Protein AF-A0A7X2MHY2-F1 (afdb_monomer)

Nearest PDB structures (foldseek):
  4k7c-assembly1_A  TM=9.678E-01  e=4.311E-07  Lacticaseibacillus rhamnosus HN001

pLDDT: mean 92.75, std 4.53, range [76.0, 98.12]

Foldseek 3Di:
DVQCVVPNDDVSPDDVVVVVVVPPDDPDDQLLADQDDPPPDPQVVLSVVFSVVVSVVCVPVVDDSPDGDDSVVVVVVVVVVVVVVVVVVCVVCVPPD

Secondary structure (DSSP, 8-state):
-HHHHHH-HHHHS--HHHHHTT----SS-----SPP---SSS-HHHHHHHHHHHHHHHHHH---TT----HHHHHHHHHHH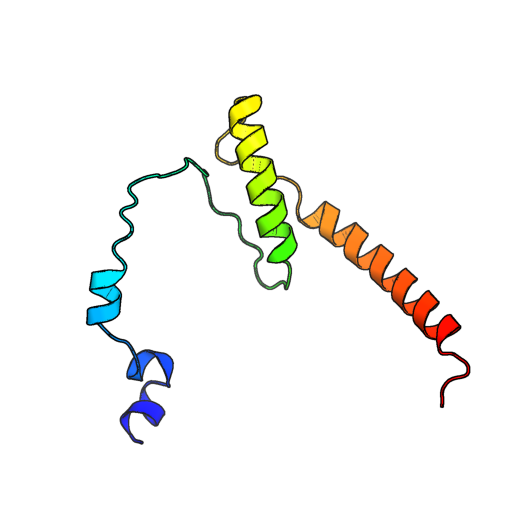HHHHHHHHHHHTTT--

Organism: NCBI:txid1624

Structure (mmCIF, N/CA/C/O backbone):
data_AF-A0A7X2MHY2-F1
#
_entry.id   AF-A0A7X2MHY2-F1
#
loop_
_atom_site.group_PDB
_atom_site.id
_atom_site.type_symbol
_atom_site.label_atom_id
_atom_site.label_alt_id
_atom_site.label_comp_id
_atom_site.label_asym_id
_atom_site.label_entity_id
_atom_site.label_seq_id
_atom_site.pdbx_PDB_ins_code
_atom_site.Cartn_x
_atom_site.Cartn_y
_atom_site.Cartn_z
_atom_site.occupancy
_atom_site.B_iso_or_equiv
_atom_site.auth_seq_id
_atom_site.auth_comp_id
_atom_site.auth_asym_id
_atom_site.auth_atom_id
_atom_site.pdbx_PDB_model_num
ATOM 1 N N . GLU A 1 1 ? 21.132 -28.729 5.698 1.00 82.06 1 GLU A N 1
ATOM 2 C CA . GLU A 1 1 ? 21.493 -28.074 6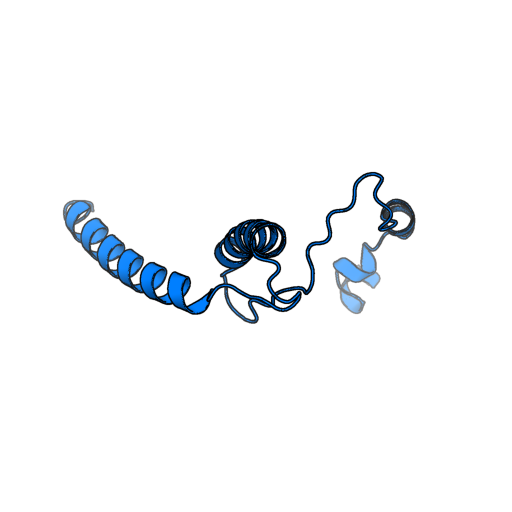.975 1.00 82.06 1 GLU A CA 1
ATOM 3 C C . GLU A 1 1 ? 22.546 -26.978 6.795 1.00 82.06 1 GLU A C 1
ATOM 5 O O . GLU A 1 1 ? 22.167 -25.818 6.778 1.00 82.06 1 GLU A O 1
ATOM 10 N N . ARG A 1 2 ? 23.825 -27.302 6.539 1.00 92.88 2 ARG A N 1
ATOM 11 C CA . ARG A 1 2 ? 24.919 -26.304 6.450 1.00 92.88 2 ARG A CA 1
ATOM 12 C C . ARG A 1 2 ? 24.674 -25.142 5.471 1.00 92.88 2 ARG A C 1
ATOM 14 O O . ARG A 1 2 ? 25.008 -24.008 5.796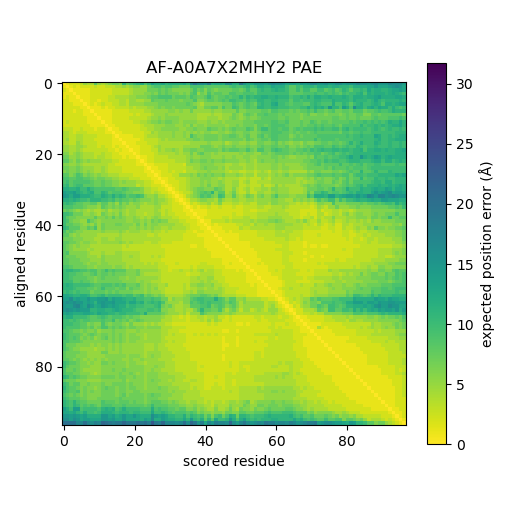 1.00 92.88 2 ARG A O 1
ATOM 21 N N . ALA A 1 3 ? 24.095 -25.414 4.299 1.00 92.69 3 ALA A N 1
ATOM 22 C CA . ALA A 1 3 ? 23.790 -24.384 3.300 1.00 92.69 3 ALA A CA 1
ATOM 23 C C . ALA A 1 3 ? 22.758 -23.360 3.813 1.00 92.69 3 ALA A C 1
ATOM 25 O O . ALA A 1 3 ? 23.018 -22.161 3.782 1.00 92.69 3 ALA A O 1
ATOM 26 N N . VAL A 1 4 ? 21.644 -23.838 4.380 1.00 95.44 4 VAL A N 1
ATOM 27 C CA . VAL A 1 4 ? 20.570 -22.986 4.918 1.00 95.44 4 VAL A CA 1
ATOM 28 C C . VAL A 1 4 ? 21.051 -22.189 6.132 1.00 95.44 4 VAL A C 1
ATOM 30 O O . VAL A 1 4 ? 20.774 -20.997 6.218 1.00 95.44 4 VAL A O 1
ATOM 33 N N . SER A 1 5 ? 21.821 -22.801 7.038 1.00 94.31 5 SER A N 1
ATOM 34 C CA . SER A 1 5 ? 22.316 -22.115 8.240 1.00 94.31 5 SER A CA 1
ATOM 35 C C . SER A 1 5 ? 23.308 -20.988 7.934 1.00 94.31 5 SER A C 1
ATOM 37 O O . SER A 1 5 ? 23.390 -20.032 8.697 1.00 94.31 5 SER A O 1
ATOM 39 N N . LYS A 1 6 ? 24.069 -21.088 6.835 1.00 95.94 6 LYS A N 1
ATOM 40 C CA . LYS A 1 6 ? 25.047 -20.065 6.433 1.00 95.94 6 LYS A CA 1
ATOM 41 C C . LYS A 1 6 ? 24.433 -18.967 5.561 1.00 95.94 6 LYS A C 1
ATOM 43 O O . LYS A 1 6 ? 24.801 -17.807 5.710 1.00 95.94 6 LYS A O 1
ATOM 48 N N . ASN A 1 7 ? 23.538 -19.339 4.645 1.00 95.56 7 ASN A N 1
ATOM 49 C CA . ASN A 1 7 ? 23.086 -18.460 3.563 1.00 95.56 7 ASN A CA 1
ATOM 50 C C . ASN A 1 7 ? 21.632 -17.980 3.732 1.00 95.56 7 ASN A C 1
ATOM 52 O O . ASN A 1 7 ? 21.191 -17.090 3.011 1.00 95.56 7 ASN A O 1
ATOM 56 N N . GLY A 1 8 ? 20.875 -18.560 4.668 1.00 96.06 8 GLY A N 1
ATOM 57 C CA . GLY A 1 8 ? 19.439 -18.328 4.809 1.00 96.06 8 GLY A CA 1
ATOM 58 C C . GLY A 1 8 ? 18.603 -19.121 3.800 1.00 96.06 8 GLY A C 1
ATOM 59 O O . GLY A 1 8 ? 19.122 -19.719 2.856 1.00 96.06 8 GLY A O 1
ATOM 60 N N . ILE A 1 9 ? 17.284 -19.147 4.014 1.00 95.50 9 ILE A N 1
ATOM 61 C CA . ILE A 1 9 ? 16.357 -19.953 3.204 1.00 95.50 9 ILE A CA 1
ATOM 62 C C . ILE A 1 9 ? 16.301 -19.429 1.765 1.00 95.50 9 ILE A C 1
ATOM 64 O O . ILE A 1 9 ? 16.602 -20.186 0.850 1.00 95.50 9 ILE A O 1
ATOM 68 N N . LEU A 1 10 ? 16.009 -18.136 1.575 1.00 95.44 10 LEU A N 1
ATOM 69 C CA . LEU A 1 10 ? 15.761 -17.547 0.250 1.00 95.44 10 LEU A CA 1
ATOM 70 C C . LEU A 1 10 ? 16.949 -17.691 -0.709 1.00 95.44 10 LEU A C 1
ATOM 72 O O . LEU A 1 10 ? 16.767 -18.106 -1.846 1.00 95.44 10 LEU A O 1
ATOM 76 N N . ALA A 1 11 ? 18.166 -17.395 -0.243 1.00 94.62 11 ALA A N 1
ATOM 77 C CA . ALA A 1 11 ? 19.362 -17.517 -1.077 1.00 94.62 11 ALA A CA 1
ATOM 78 C C . ALA A 1 11 ? 19.714 -18.981 -1.383 1.00 94.62 11 ALA A C 1
ATOM 80 O O . ALA A 1 11 ? 20.292 -19.271 -2.423 1.00 94.62 11 ALA A O 1
ATOM 81 N N . THR A 1 12 ? 19.368 -19.912 -0.486 1.00 95.62 12 THR A N 1
ATOM 82 C CA . THR A 1 12 ? 19.598 -21.346 -0.717 1.00 95.62 12 THR A CA 1
ATOM 83 C C . THR A 1 12 ? 18.559 -21.942 -1.668 1.00 95.62 12 THR A C 1
ATOM 85 O O . THR A 1 12 ? 18.862 -22.907 -2.360 1.00 95.62 12 THR A O 1
ATOM 88 N N . SER A 1 13 ? 17.343 -21.392 -1.698 1.00 95.12 13 SER A N 1
ATOM 89 C CA . SER A 1 13 ? 16.229 -21.874 -2.520 1.00 95.12 13 SER A CA 1
ATOM 90 C C . SER A 1 13 ? 16.055 -21.127 -3.845 1.00 95.12 13 SER A C 1
ATOM 92 O O . SER A 1 13 ? 15.021 -21.298 -4.484 1.00 95.12 13 SER A O 1
ATOM 94 N N . ALA A 1 14 ? 16.994 -20.260 -4.231 1.00 94.56 14 ALA A N 1
ATOM 95 C CA . ALA A 1 14 ? 16.926 -19.536 -5.497 1.00 94.56 14 ALA A CA 1
ATOM 96 C C . ALA A 1 14 ? 17.001 -20.507 -6.691 1.00 94.56 14 ALA A C 1
ATOM 98 O O . ALA A 1 14 ? 17.782 -21.461 -6.668 1.00 94.56 14 ALA A O 1
ATOM 99 N N . ASP A 1 15 ? 16.196 -20.255 -7.724 1.00 95.44 15 ASP A N 1
ATOM 100 C CA . ASP A 1 15 ? 16.095 -21.096 -8.918 1.00 95.44 15 ASP A CA 1
ATOM 101 C C . ASP A 1 15 ? 16.352 -20.276 -10.189 1.00 95.44 15 ASP A C 1
ATOM 103 O O . ASP A 1 15 ? 15.518 -19.478 -10.619 1.00 95.44 15 ASP A O 1
ATOM 107 N N . PHE A 1 16 ? 17.500 -20.526 -10.819 1.00 93.94 16 PHE A N 1
ATOM 108 C CA . PHE A 1 16 ? 17.910 -19.859 -12.054 1.00 93.94 16 PHE 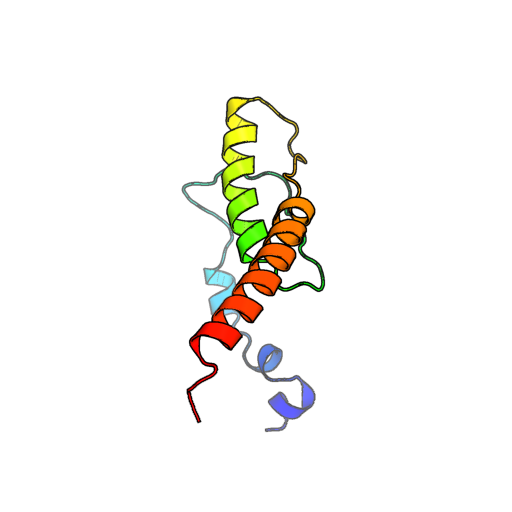A CA 1
ATOM 109 C C . PHE A 1 16 ? 17.005 -20.193 -13.247 1.00 93.94 16 PHE A C 1
ATOM 111 O O . PHE A 1 16 ? 16.890 -19.387 -14.167 1.00 93.94 16 PHE A O 1
ATOM 118 N N . HIS A 1 17 ? 16.330 -21.3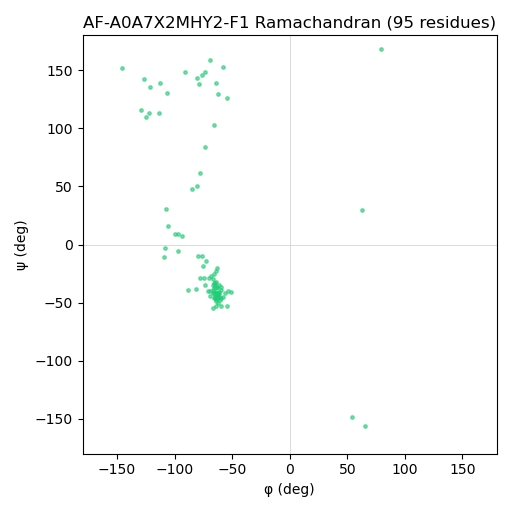49 -13.256 1.00 95.81 17 HIS A N 1
ATOM 119 C CA . HIS A 1 17 ? 15.356 -21.653 -14.306 1.00 95.81 17 HIS A CA 1
ATOM 120 C C . HIS A 1 17 ? 14.122 -20.759 -14.190 1.00 95.81 17 HIS A C 1
ATOM 122 O O . HIS A 1 17 ? 13.613 -20.278 -15.202 1.00 95.81 17 HIS A O 1
ATOM 128 N N . SER A 1 18 ? 13.661 -20.496 -12.963 1.00 93.88 18 SER A N 1
ATOM 129 C CA . SER A 1 18 ? 12.583 -19.538 -12.729 1.00 93.88 18 SER A CA 1
ATOM 130 C C . SER A 1 18 ? 12.981 -18.123 -13.145 1.00 93.88 18 SER A C 1
ATOM 132 O O . SER A 1 18 ? 12.127 -17.407 -13.652 1.00 93.88 18 SER A O 1
ATOM 134 N N . GLU A 1 19 ? 14.238 -17.715 -12.954 1.00 92.88 19 GLU A N 1
ATOM 135 C CA . GLU A 1 19 ? 14.708 -16.390 -13.385 1.00 92.88 19 GLU A CA 1
ATOM 136 C C . GLU A 1 19 ? 14.633 -16.226 -14.908 1.00 92.88 19 GLU A C 1
ATOM 138 O O . GLU A 1 19 ? 14.096 -15.228 -15.378 1.00 92.88 19 GLU A O 1
ATOM 143 N N . VAL A 1 20 ? 15.069 -17.232 -15.677 1.00 93.62 20 VAL A N 1
ATOM 144 C CA . VAL A 1 20 ? 14.964 -17.227 -17.152 1.00 93.62 20 VAL A CA 1
ATOM 145 C C . VAL A 1 20 ? 13.505 -17.161 -17.619 1.00 93.62 20 VAL A C 1
ATOM 147 O O . VAL A 1 20 ? 13.198 -16.515 -18.615 1.00 93.62 20 VAL A O 1
ATOM 150 N N . ASN A 1 21 ? 12.582 -17.796 -16.893 1.00 94.25 21 ASN A N 1
ATOM 151 C CA . ASN A 1 21 ? 11.154 -17.771 -17.228 1.00 94.25 21 ASN A CA 1
ATOM 152 C C . ASN A 1 21 ? 10.451 -16.445 -16.874 1.00 94.25 21 ASN A C 1
ATOM 154 O O . ASN A 1 21 ? 9.292 -16.266 -17.244 1.00 94.25 21 ASN A O 1
ATOM 158 N N . MET A 1 22 ? 11.112 -15.540 -16.145 1.00 94.62 22 MET A N 1
ATOM 159 C CA . MET A 1 22 ? 10.546 -14.279 -15.646 1.00 94.62 22 MET A CA 1
ATOM 160 C C . MET A 1 22 ? 11.092 -13.055 -16.399 1.00 94.62 22 MET A C 1
ATOM 162 O O . MET A 1 22 ? 11.181 -11.966 -15.827 1.00 94.62 22 MET A O 1
ATOM 166 N N . ASP A 1 23 ? 11.442 -13.220 -17.680 1.00 93.62 23 ASP A N 1
ATOM 167 C CA . ASP A 1 23 ? 11.826 -12.110 -18.556 1.00 93.62 23 ASP A CA 1
ATOM 168 C C . ASP A 1 23 ? 10.724 -11.027 -18.566 1.00 93.62 23 ASP A C 1
ATOM 170 O O . ASP A 1 23 ? 9.562 -11.332 -18.859 1.00 93.62 23 ASP A O 1
ATOM 174 N N . PRO A 1 24 ? 11.043 -9.749 -18.272 1.00 93.06 24 PRO A N 1
ATOM 175 C CA . PRO A 1 24 ? 10.056 -8.675 -18.149 1.00 93.06 24 PRO A CA 1
ATOM 176 C C . PRO A 1 24 ? 9.643 -8.119 -19.524 1.00 93.06 24 PRO A C 1
ATOM 178 O O . PRO A 1 24 ? 9.685 -6.913 -19.762 1.00 93.06 24 PRO A O 1
ATOM 181 N N . VAL A 1 25 ? 9.276 -9.008 -20.450 1.00 93.38 25 VAL A N 1
ATOM 182 C CA . VAL A 1 25 ? 8.808 -8.679 -21.800 1.00 93.38 25 VAL A CA 1
ATOM 183 C C . VAL A 1 25 ? 7.342 -9.077 -21.915 1.00 93.38 25 VAL A C 1
ATOM 185 O O . VAL A 1 25 ? 6.993 -10.256 -21.890 1.00 93.38 25 VAL A O 1
ATOM 188 N N . PHE A 1 26 ? 6.474 -8.079 -22.063 1.00 94.69 26 PHE A N 1
ATOM 189 C CA . PHE A 1 26 ? 5.026 -8.268 -22.088 1.00 94.69 26 PHE A CA 1
ATOM 190 C C . PHE A 1 26 ? 4.464 -7.956 -23.478 1.00 94.69 26 PHE A C 1
ATOM 192 O O . PHE A 1 26 ? 4.867 -6.991 -24.122 1.00 94.69 26 PHE A O 1
ATOM 199 N N . SER A 1 27 ? 3.508 -8.762 -23.954 1.00 96.00 27 SER A N 1
ATOM 200 C CA . SER A 1 27 ? 2.819 -8.516 -25.234 1.00 96.00 27 SER A CA 1
ATOM 201 C C . SER A 1 27 ? 1.923 -7.276 -25.199 1.00 96.00 27 SER A C 1
ATOM 203 O O . SER A 1 27 ? 1.671 -6.660 -26.233 1.00 96.00 27 SER A O 1
ATOM 205 N N . ILE A 1 28 ? 1.438 -6.921 -24.009 1.00 92.75 28 ILE A N 1
ATOM 206 C CA . ILE A 1 28 ? 0.662 -5.720 -23.727 1.00 92.75 28 ILE A CA 1
ATOM 207 C C . ILE A 1 28 ? 1.326 -5.047 -22.532 1.00 92.75 28 ILE A C 1
ATOM 209 O O . ILE A 1 28 ? 1.335 -5.611 -21.439 1.00 92.75 28 ILE A O 1
ATOM 213 N N . ASP A 1 29 ? 1.863 -3.851 -22.755 1.00 88.56 29 ASP A N 1
ATOM 214 C CA . ASP A 1 29 ? 2.531 -3.048 -21.733 1.00 88.56 29 ASP A CA 1
ATOM 215 C C . ASP A 1 29 ? 1.835 -1.686 -21.598 1.00 88.56 29 ASP A C 1
ATOM 217 O O . ASP A 1 29 ? 1.466 -1.053 -22.591 1.00 88.56 29 ASP A O 1
ATOM 221 N N . LEU A 1 30 ? 1.608 -1.259 -20.358 1.00 86.94 30 LEU A N 1
ATOM 222 C CA . LEU A 1 30 ? 0.914 -0.018 -20.025 1.00 86.94 30 LEU A CA 1
ATOM 223 C C . LEU A 1 30 ? 1.941 1.002 -19.521 1.00 86.94 30 LEU A C 1
ATOM 225 O O . LEU A 1 30 ? 2.684 0.714 -18.590 1.00 86.94 30 LEU A O 1
ATOM 229 N N . ASP A 1 31 ? 1.941 2.231 -20.055 1.00 85.00 31 ASP A N 1
ATOM 230 C CA . ASP A 1 31 ? 2.831 3.299 -19.561 1.00 85.00 31 ASP A CA 1
ATOM 231 C C . ASP A 1 31 ? 2.367 3.840 -18.194 1.00 85.00 31 ASP A C 1
ATOM 233 O O . ASP A 1 31 ? 1.697 4.876 -18.080 1.00 85.00 31 ASP A O 1
ATOM 237 N N . THR A 1 32 ? 2.764 3.140 -17.133 1.00 82.81 32 THR A N 1
ATOM 238 C CA . THR A 1 32 ? 2.404 3.453 -15.747 1.00 82.81 32 THR A CA 1
ATOM 239 C C . THR A 1 32 ? 3.239 4.577 -15.120 1.00 82.81 32 THR A C 1
ATOM 241 O O . THR A 1 32 ? 2.866 5.084 -14.065 1.00 82.81 32 THR A O 1
ATOM 244 N N . GLY A 1 33 ? 4.317 5.045 -15.755 1.00 81.88 33 GLY A N 1
ATOM 245 C CA . GLY A 1 33 ? 5.203 6.063 -15.167 1.00 81.88 33 GLY A CA 1
ATOM 246 C C . GLY A 1 33 ? 5.959 5.583 -13.918 1.00 81.88 33 GLY A C 1
ATOM 247 O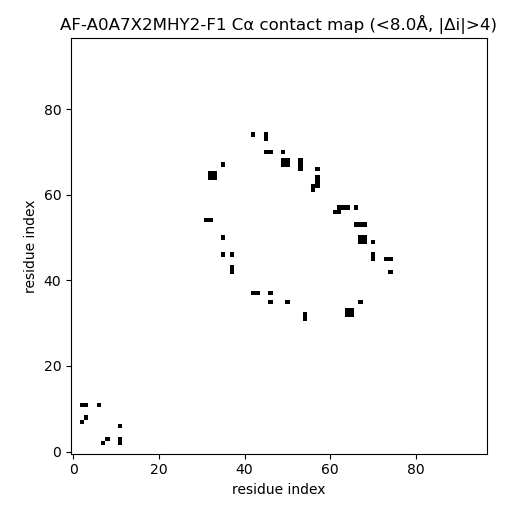 O . GLY A 1 33 ? 6.169 4.384 -13.732 1.00 81.88 33 GLY A O 1
ATOM 248 N N . ASP A 1 34 ? 6.376 6.527 -13.071 1.00 85.12 34 ASP A N 1
ATOM 249 C CA . ASP A 1 34 ? 7.315 6.269 -11.971 1.00 85.12 34 ASP A CA 1
ATOM 250 C C . ASP A 1 34 ? 6.689 5.500 -10.804 1.00 85.12 34 ASP A C 1
ATOM 252 O O . ASP A 1 34 ? 5.506 5.644 -10.490 1.00 85.12 34 ASP A O 1
ATOM 256 N N . VAL A 1 35 ? 7.487 4.685 -10.114 1.00 87.94 35 VAL A N 1
ATOM 257 C CA . VAL A 1 35 ? 7.025 3.864 -8.985 1.00 87.94 35 VAL A CA 1
ATOM 258 C C . VAL A 1 35 ? 6.893 4.673 -7.689 1.00 87.94 35 VAL A C 1
ATOM 260 O O . VAL A 1 35 ? 7.773 5.450 -7.331 1.00 87.94 35 VAL A O 1
ATOM 263 N N . ALA A 1 36 ? 5.818 4.424 -6.940 1.00 89.75 36 ALA A N 1
ATOM 264 C CA . ALA A 1 36 ? 5.586 5.023 -5.626 1.00 89.75 36 ALA A CA 1
ATOM 265 C C . ALA A 1 36 ? 6.155 4.139 -4.495 1.00 89.75 36 ALA A C 1
ATOM 267 O O . ALA A 1 36 ? 6.143 2.910 -4.593 1.00 89.75 36 ALA A O 1
ATOM 268 N N . ASN A 1 37 ? 6.617 4.737 -3.387 1.00 92.88 37 ASN A N 1
ATOM 269 C CA . ASN A 1 37 ? 7.247 4.005 -2.274 1.00 92.88 37 ASN A CA 1
ATOM 270 C C . ASN A 1 37 ? 6.524 4.217 -0.929 1.00 92.88 37 ASN A C 1
ATOM 272 O O . ASN A 1 37 ? 6.574 5.296 -0.335 1.00 92.88 37 ASN A O 1
ATOM 276 N N . GLN A 1 38 ? 5.916 3.152 -0.391 1.00 88.94 38 GLN A N 1
ATOM 277 C CA . GLN A 1 38 ? 5.208 3.192 0.897 1.00 88.94 38 GLN A CA 1
ATOM 278 C C . GLN A 1 38 ? 6.125 3.295 2.126 1.00 88.94 38 GLN A C 1
ATOM 280 O O . GLN A 1 38 ? 5.640 3.623 3.217 1.00 88.94 38 GLN A O 1
ATOM 285 N N . LYS A 1 39 ? 7.430 3.047 1.963 1.00 94.94 39 LYS A N 1
ATOM 286 C CA . LYS A 1 39 ? 8.447 2.992 3.023 1.00 94.94 39 LYS A CA 1
ATOM 287 C C . LYS A 1 39 ? 8.046 2.005 4.132 1.00 94.94 39 LYS A C 1
ATOM 289 O O . LYS A 1 39 ? 7.388 1.000 3.876 1.00 94.94 39 LYS A O 1
ATOM 294 N N . GLN A 1 40 ? 8.436 2.272 5.374 1.00 92.50 40 GLN A N 1
ATOM 295 C CA . GLN A 1 40 ? 8.144 1.428 6.536 1.00 92.50 40 GLN A CA 1
ATOM 296 C C . GLN A 1 40 ? 6.697 1.623 7.026 1.00 92.50 40 GLN A C 1
ATOM 298 O O . GLN A 1 40 ? 6.452 2.093 8.132 1.00 92.50 40 GLN A O 1
ATOM 303 N N . SER A 1 41 ? 5.715 1.311 6.177 1.00 94.00 41 SER A N 1
ATOM 304 C CA . SER A 1 41 ? 4.292 1.384 6.524 1.00 94.00 41 SER A CA 1
ATOM 305 C C . SER A 1 41 ? 3.479 0.285 5.839 1.00 94.00 41 SER A C 1
ATOM 307 O O . SER A 1 41 ? 3.820 -0.154 4.745 1.00 94.00 41 SER A O 1
ATOM 309 N N . GLY A 1 42 ? 2.374 -0.139 6.457 1.00 93.88 42 GLY A N 1
ATOM 310 C CA . GLY A 1 42 ? 1.454 -1.150 5.913 1.00 93.88 42 GLY A CA 1
ATOM 311 C C . GLY A 1 42 ? 0.396 -0.580 4.960 1.00 93.88 42 GLY A C 1
ATOM 312 O O . GLY A 1 42 ? -0.790 -0.841 5.143 1.00 93.88 42 GLY A O 1
ATOM 313 N N . ARG A 1 43 ? 0.793 0.261 3.993 1.00 95.06 43 ARG A N 1
ATOM 314 C CA . ARG A 1 43 ? -0.131 1.027 3.123 1.00 95.06 43 ARG A CA 1
ATOM 315 C C . ARG A 1 43 ? -0.243 0.499 1.687 1.00 95.06 43 ARG A C 1
ATOM 317 O O . ARG A 1 43 ? -0.762 1.209 0.832 1.00 95.06 43 ARG A O 1
ATOM 324 N N . CYS A 1 44 ? 0.200 -0.726 1.409 1.00 94.94 44 CYS A N 1
ATOM 325 C CA . CYS A 1 44 ? 0.214 -1.296 0.052 1.00 94.94 44 CYS A CA 1
ATOM 326 C C . CYS A 1 44 ? -1.133 -1.185 -0.677 1.00 94.94 44 CYS A C 1
ATOM 328 O O . CYS A 1 44 ? -1.167 -0.804 -1.841 1.00 94.94 44 CYS A O 1
ATOM 330 N N . TRP A 1 45 ? -2.245 -1.426 0.021 1.00 94.44 45 TRP A N 1
ATOM 331 C CA . TRP A 1 45 ? -3.596 -1.307 -0.533 1.00 94.44 45 TRP A CA 1
ATOM 332 C C . TRP A 1 45 ? -3.947 0.123 -0.974 1.00 94.44 45 TRP A C 1
ATOM 334 O O . TRP A 1 45 ? -4.562 0.310 -2.021 1.00 94.44 45 TRP A O 1
ATOM 344 N N . MET A 1 46 ? -3.502 1.139 -0.228 1.00 94.94 46 MET A N 1
ATOM 345 C CA . MET A 1 46 ? -3.682 2.545 -0.602 1.00 94.94 46 MET A CA 1
ATOM 346 C C . MET A 1 46 ? -2.828 2.904 -1.813 1.00 94.94 46 MET A C 1
ATOM 348 O O . MET A 1 46 ? -3.313 3.553 -2.731 1.00 94.94 46 MET A O 1
ATOM 352 N N . PHE A 1 47 ? -1.567 2.466 -1.831 1.00 95.06 47 PHE A N 1
ATOM 353 C CA . PHE A 1 47 ? -0.659 2.718 -2.950 1.00 95.06 47 PHE A CA 1
ATOM 354 C C . PHE A 1 47 ? -1.159 2.046 -4.231 1.00 95.06 47 PHE A C 1
ATOM 356 O O . PHE A 1 47 ? -1.192 2.692 -5.270 1.00 95.06 47 PHE A O 1
ATOM 363 N N . ALA A 1 48 ? -1.627 0.798 -4.161 1.00 93.75 48 ALA A N 1
ATOM 364 C CA . ALA A 1 48 ? -2.198 0.095 -5.307 1.00 93.75 48 ALA A CA 1
ATOM 365 C C . ALA A 1 48 ? -3.440 0.814 -5.864 1.00 93.75 48 ALA A C 1
ATOM 367 O O . ALA A 1 48 ? -3.506 1.067 -7.065 1.00 93.75 48 ALA A O 1
ATOM 368 N N . ALA A 1 49 ? -4.385 1.203 -4.999 1.00 94.19 49 ALA A N 1
ATOM 369 C CA . ALA A 1 49 ? -5.594 1.916 -5.417 1.00 94.19 49 ALA A CA 1
ATOM 370 C C . ALA A 1 49 ? -5.291 3.306 -6.002 1.00 94.19 49 ALA A C 1
ATOM 372 O O . ALA A 1 49 ? -5.870 3.709 -7.005 1.00 94.19 49 ALA A O 1
ATOM 373 N N . LEU A 1 50 ? -4.363 4.051 -5.400 1.00 93.88 50 LEU A N 1
ATOM 374 C CA . LEU A 1 50 ? -3.996 5.377 -5.894 1.00 93.88 50 LEU A CA 1
ATOM 375 C C . LEU A 1 50 ? -3.138 5.303 -7.164 1.00 93.88 50 LEU A C 1
ATOM 377 O O . LEU A 1 50 ? -3.237 6.190 -8.008 1.00 93.88 50 LEU A O 1
ATOM 381 N N . ASN A 1 51 ? -2.364 4.230 -7.350 1.00 92.88 51 ASN A N 1
ATOM 382 C CA . ASN A 1 51 ? -1.650 3.976 -8.597 1.00 92.88 51 ASN A CA 1
ATOM 383 C C . ASN A 1 51 ? -2.623 3.711 -9.751 1.00 92.88 51 ASN A C 1
ATOM 385 O O . ASN A 1 51 ? -2.487 4.333 -10.798 1.00 92.88 51 ASN A O 1
ATOM 389 N N . THR A 1 52 ? -3.652 2.878 -9.577 1.00 91.56 52 THR A N 1
ATOM 390 C CA . THR A 1 52 ? -4.629 2.659 -10.660 1.00 91.56 52 THR A CA 1
ATOM 391 C C . THR A 1 52 ? -5.350 3.953 -11.043 1.00 91.56 52 THR A C 1
ATOM 393 O O . THR A 1 52 ? -5.463 4.262 -12.229 1.00 91.56 52 THR A O 1
ATOM 396 N N . MET A 1 53 ? -5.752 4.762 -10.057 1.00 91.94 53 MET A N 1
ATOM 397 C CA . MET A 1 53 ? -6.386 6.062 -10.301 1.00 91.94 53 MET A CA 1
ATOM 398 C C . MET A 1 53 ? -5.446 7.057 -10.992 1.00 91.94 53 MET A C 1
ATOM 400 O O . MET A 1 53 ? -5.858 7.730 -11.936 1.00 91.94 53 MET A O 1
ATOM 404 N N . ARG A 1 54 ? -4.178 7.161 -10.567 1.00 91.12 54 ARG A N 1
ATOM 405 C CA . ARG A 1 54 ? -3.242 8.130 -11.164 1.00 91.12 54 ARG A CA 1
ATOM 406 C C . ARG A 1 54 ? -2.923 7.804 -12.625 1.00 91.12 54 ARG A C 1
ATOM 408 O O . ARG A 1 54 ? -2.730 8.734 -13.398 1.00 91.12 54 ARG A O 1
ATOM 415 N N . HIS A 1 55 ? -2.890 6.525 -13.017 1.00 89.19 55 HIS A N 1
ATOM 416 C CA . HIS A 1 55 ? -2.647 6.135 -14.411 1.00 89.19 55 HIS A CA 1
ATOM 417 C C . HIS A 1 55 ? -3.774 6.623 -15.335 1.00 89.19 55 HIS A C 1
ATOM 419 O O . HIS A 1 55 ? -3.494 7.172 -16.399 1.00 89.19 55 HIS A O 1
ATOM 425 N N . ASP A 1 56 ? -5.035 6.510 -14.901 1.00 88.94 56 ASP A N 1
ATOM 426 C CA . ASP A 1 56 ? -6.179 7.071 -15.633 1.00 88.94 56 ASP A CA 1
ATOM 427 C C . ASP A 1 56 ? -6.105 8.605 -15.705 1.00 88.94 56 ASP A C 1
ATOM 429 O O . ASP A 1 56 ? -6.229 9.194 -16.780 1.00 88.94 56 ASP A O 1
ATOM 433 N N . LEU A 1 57 ? -5.821 9.266 -14.576 1.00 89.81 57 LEU A N 1
ATOM 434 C CA . LEU A 1 57 ? -5.699 10.727 -14.517 1.00 89.81 57 LEU A CA 1
ATOM 435 C C . LEU A 1 57 ? -4.571 11.255 -15.414 1.00 89.81 57 LEU A C 1
ATOM 437 O O . LEU A 1 57 ? -4.764 12.251 -16.112 1.00 89.81 57 LEU A O 1
ATOM 441 N N . LYS A 1 58 ? -3.423 10.570 -15.442 1.00 88.44 58 LYS A N 1
ATOM 442 C CA . LYS A 1 58 ? -2.304 10.860 -16.348 1.00 88.44 58 LYS A CA 1
ATOM 443 C C . LYS A 1 58 ? -2.760 10.864 -17.800 1.00 88.44 58 LYS A C 1
ATOM 445 O O . LYS A 1 58 ? -2.559 11.858 -18.495 1.00 88.44 58 LYS A O 1
ATOM 450 N N . ASN A 1 59 ? -3.426 9.797 -18.230 1.00 86.12 59 ASN A N 1
ATOM 451 C CA . ASN A 1 59 ? -3.869 9.649 -19.614 1.00 86.12 59 ASN A CA 1
ATOM 452 C C . ASN A 1 59 ? -4.948 10.670 -19.999 1.00 86.12 59 ASN A C 1
ATOM 454 O O . ASN A 1 59 ? -4.969 11.146 -21.130 1.00 86.12 59 ASN A O 1
ATOM 458 N N . ARG A 1 60 ? -5.832 11.029 -19.063 1.00 89.94 60 ARG A N 1
ATOM 459 C CA . ARG A 1 60 ? -6.956 11.940 -19.322 1.00 89.94 60 ARG A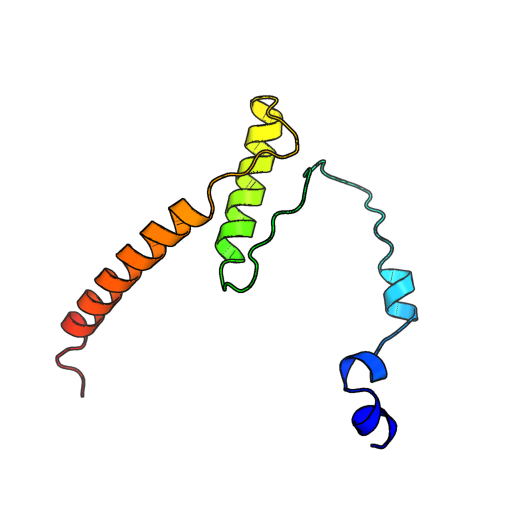 CA 1
ATOM 460 C C . ARG A 1 60 ? -6.582 13.416 -19.296 1.00 89.94 60 ARG A C 1
ATOM 462 O O . ARG A 1 60 ? -7.130 14.186 -20.078 1.00 89.94 60 ARG A O 1
ATOM 469 N N . PHE A 1 61 ? -5.703 13.817 -18.382 1.00 90.75 61 PHE A N 1
ATOM 470 C CA . PHE A 1 61 ? -5.383 15.227 -18.138 1.00 90.75 61 PHE A CA 1
ATOM 471 C C . PHE A 1 61 ? -3.992 15.633 -18.632 1.00 90.75 61 PHE A C 1
ATOM 473 O O . PHE A 1 61 ? -3.636 16.804 -18.525 1.00 90.75 61 PHE A O 1
ATOM 480 N N . GLY A 1 62 ? -3.201 14.695 -19.163 1.00 86.75 62 GLY A N 1
ATOM 481 C CA . GLY A 1 62 ? -1.846 14.974 -19.641 1.00 86.75 62 GLY A CA 1
ATOM 482 C C . GLY A 1 62 ? -0.907 15.452 -18.530 1.00 86.75 62 GLY A C 1
ATOM 483 O O . GLY A 1 62 ? -0.009 16.250 -18.793 1.00 86.75 62 GLY A O 1
ATOM 484 N N . VAL A 1 63 ? -1.135 15.018 -17.283 1.00 86.81 63 VAL A N 1
ATOM 485 C CA . VAL A 1 63 ? -0.278 15.394 -16.148 1.00 86.81 63 VAL A CA 1
ATOM 486 C C . VAL A 1 63 ? 1.105 14.746 -16.255 1.00 86.81 63 VAL A C 1
ATOM 488 O O . VAL A 1 63 ? 1.296 13.749 -16.956 1.00 86.81 63 VAL A O 1
ATOM 491 N N . ALA A 1 64 ? 2.081 15.335 -15.561 1.00 83.56 64 ALA A N 1
ATOM 492 C CA . ALA A 1 64 ? 3.463 14.870 -15.563 1.00 83.56 64 ALA A CA 1
ATOM 493 C C . ALA A 1 64 ? 3.589 13.404 -15.100 1.00 83.56 64 ALA A C 1
ATOM 495 O O . ALA A 1 64 ? 2.756 12.889 -14.349 1.00 83.56 64 ALA A O 1
ATOM 496 N N . LYS A 1 65 ? 4.634 12.713 -15.578 1.00 78.88 65 LYS A N 1
ATOM 497 C CA . LYS A 1 65 ? 4.844 11.273 -15.330 1.00 78.88 65 LYS A CA 1
ATOM 498 C C . LYS A 1 65 ? 5.082 10.927 -13.854 1.00 78.88 65 LYS A C 1
ATOM 500 O O . LYS A 1 65 ? 4.830 9.789 -13.469 1.00 78.88 65 LYS A O 1
ATOM 505 N N . ASP A 1 66 ? 5.525 11.899 -13.067 1.00 84.12 66 ASP A N 1
ATOM 506 C CA . ASP A 1 66 ? 5.823 11.827 -11.635 1.00 84.12 66 ASP A CA 1
ATOM 507 C C . ASP A 1 66 ? 4.632 12.242 -10.749 1.00 84.12 66 ASP A C 1
ATOM 509 O O . ASP A 1 66 ? 4.762 12.352 -9.531 1.00 84.12 66 ASP A O 1
ATOM 513 N N . PHE A 1 67 ? 3.453 12.472 -11.337 1.00 88.81 67 PHE A N 1
ATOM 514 C CA . PHE A 1 67 ? 2.262 12.828 -10.577 1.00 88.81 67 PHE A CA 1
ATOM 515 C C . PHE A 1 67 ? 1.852 11.714 -9.599 1.00 88.81 67 PHE A C 1
ATOM 517 O O . PHE A 1 67 ? 1.650 10.555 -9.976 1.00 88.81 67 PHE A O 1
ATOM 524 N N . GLU A 1 68 ? 1.631 12.095 -8.340 1.00 89.69 68 GLU A N 1
ATOM 525 C CA . GLU A 1 68 ? 1.104 11.216 -7.301 1.00 89.69 68 GLU A CA 1
ATOM 526 C C . GLU A 1 68 ? -0.121 11.819 -6.611 1.00 89.69 68 GLU A C 1
ATOM 528 O O . GLU A 1 68 ? -0.192 13.011 -6.306 1.00 89.69 68 GLU A O 1
ATOM 533 N N . LEU A 1 69 ? -1.081 10.950 -6.296 1.00 91.56 69 LEU A N 1
ATOM 534 C CA . LEU A 1 69 ? -2.153 11.267 -5.362 1.00 91.56 69 LEU A CA 1
ATOM 535 C C . LEU A 1 69 ? -1.642 11.106 -3.929 1.00 91.56 69 LEU A C 1
ATOM 537 O O . LEU A 1 69 ? -0.901 10.172 -3.625 1.00 91.56 69 LEU A O 1
ATOM 541 N N . SER A 1 70 ? -2.087 11.978 -3.025 1.00 94.25 70 SER A N 1
ATOM 542 C CA . SER A 1 70 ? -1.642 11.951 -1.631 1.00 94.25 70 SER A CA 1
ATOM 543 C C . SER A 1 70 ? -2.097 10.676 -0.907 1.00 94.25 70 SER A C 1
ATOM 545 O O . SER A 1 70 ? -3.237 10.563 -0.451 1.00 94.25 70 SER A O 1
ATOM 547 N N . GLN A 1 71 ? -1.175 9.728 -0.727 1.00 93.62 71 GLN A N 1
ATOM 548 C CA . GLN A 1 71 ? -1.415 8.512 0.056 1.00 93.62 71 GLN A CA 1
ATOM 549 C C . GLN A 1 71 ? -1.396 8.800 1.567 1.00 93.62 71 GLN A C 1
ATOM 551 O O . GLN A 1 71 ? -1.870 7.996 2.368 1.00 93.62 71 GLN A O 1
ATOM 556 N N . SER A 1 72 ? -0.821 9.932 1.995 1.00 93.62 72 SER A N 1
ATOM 557 C CA . SER A 1 72 ? -0.892 10.397 3.386 1.00 93.62 72 SER A CA 1
ATOM 558 C C . SER A 1 72 ? -2.275 10.945 3.738 1.00 93.62 72 SER A C 1
ATOM 560 O O . SER A 1 72 ? -2.734 10.717 4.854 1.00 93.62 72 SER A O 1
ATOM 562 N N . TYR A 1 73 ? -2.960 11.596 2.793 1.00 96.19 73 TYR A N 1
ATOM 563 C CA . TYR A 1 73 ? -4.319 12.095 2.991 1.00 96.19 73 TYR A CA 1
ATOM 564 C C . TYR A 1 73 ? -5.306 10.958 3.276 1.00 96.19 73 TYR A C 1
ATOM 566 O O . TYR A 1 73 ? -6.011 10.986 4.282 1.00 96.19 73 TYR A O 1
ATOM 574 N N . THR A 1 74 ? -5.311 9.909 2.448 1.00 95.38 74 THR A N 1
ATOM 575 C CA . THR A 1 74 ? -6.172 8.737 2.681 1.00 95.38 74 THR A CA 1
ATOM 576 C C . THR A 1 74 ? -5.790 7.999 3.962 1.00 95.38 74 THR A C 1
ATOM 578 O O . THR A 1 74 ? -6.665 7.534 4.688 1.00 95.38 74 THR A O 1
ATOM 581 N N . PHE A 1 75 ? -4.496 7.938 4.293 1.00 95.38 75 PHE A N 1
ATOM 582 C CA . PHE A 1 75 ? -4.021 7.309 5.525 1.00 95.38 75 PHE A CA 1
ATOM 583 C C . PHE A 1 75 ? -4.460 8.030 6.800 1.00 95.38 75 PHE A C 1
ATOM 585 O O . PHE A 1 75 ? -4.772 7.365 7.788 1.00 95.38 75 PHE A O 1
ATOM 592 N N . PHE A 1 76 ? -4.507 9.363 6.783 1.00 97.12 76 PHE A N 1
ATOM 593 C CA . PHE A 1 76 ? -5.005 10.148 7.908 1.00 97.12 76 PHE A CA 1
ATOM 594 C C . PHE A 1 76 ? -6.461 9.790 8.225 1.00 97.12 76 PHE A C 1
ATOM 596 O O . PHE A 1 76 ? -6.770 9.395 9.351 1.00 97.12 76 PHE A O 1
ATOM 603 N N . TRP A 1 77 ? -7.334 9.844 7.216 1.00 97.62 77 TRP A N 1
ATOM 604 C CA . TRP A 1 77 ? -8.754 9.539 7.391 1.00 97.62 77 TRP A CA 1
ATOM 605 C C . TRP A 1 77 ? -8.993 8.069 7.738 1.00 97.62 77 TRP A C 1
ATOM 607 O O . TRP A 1 77 ? -9.767 7.788 8.643 1.00 97.62 77 TRP A O 1
ATOM 617 N N . ASP A 1 78 ? -8.258 7.131 7.132 1.00 97.38 78 ASP A N 1
ATOM 618 C CA . ASP A 1 78 ? -8.325 5.710 7.504 1.00 97.38 78 ASP A CA 1
ATOM 619 C C . ASP A 1 78 ? -8.033 5.480 8.993 1.00 97.38 78 ASP A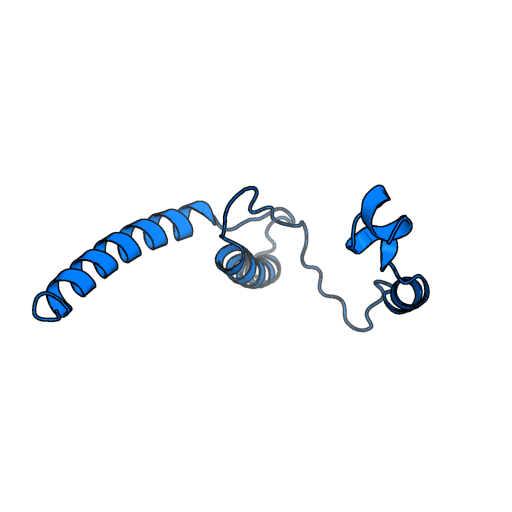 C 1
ATOM 621 O O . ASP A 1 78 ? -8.700 4.680 9.646 1.00 97.38 78 ASP A O 1
ATOM 625 N N . LYS A 1 79 ? -7.033 6.174 9.550 1.00 96.62 79 LYS A N 1
ATOM 626 C CA . LYS A 1 79 ? -6.670 6.050 10.968 1.00 96.62 79 LYS A CA 1
ATOM 627 C C . LYS A 1 79 ? -7.713 6.672 11.887 1.00 96.62 79 LYS A C 1
ATOM 629 O O . LYS A 1 79 ? -8.015 6.080 12.925 1.00 96.62 79 LYS A O 1
ATOM 634 N N . LEU A 1 80 ? -8.263 7.820 11.503 1.00 97.75 80 LEU A N 1
ATOM 635 C CA . LEU A 1 80 ? -9.320 8.481 12.259 1.00 97.75 80 LEU A CA 1
ATOM 636 C C . LEU A 1 80 ? -10.584 7.611 12.299 1.00 97.75 80 LEU A C 1
ATOM 638 O O . LEU A 1 80 ? -11.065 7.270 13.379 1.00 97.75 80 LEU A O 1
ATOM 642 N N . GLU A 1 81 ? -11.054 7.176 11.132 1.00 97.88 81 GLU A N 1
ATOM 643 C CA . GLU A 1 81 ? -12.263 6.361 10.991 1.00 97.88 81 GLU A CA 1
ATOM 644 C C . GLU A 1 81 ? -12.127 5.020 11.710 1.00 97.88 81 GLU A C 1
ATOM 646 O O . GLU A 1 81 ? -13.022 4.617 12.449 1.00 97.88 81 GLU A O 1
ATOM 651 N N . LYS A 1 82 ? -10.980 4.340 11.584 1.00 97.06 82 LYS A N 1
ATOM 652 C CA . LYS A 1 82 ? -10.748 3.068 12.288 1.00 97.06 82 LYS A CA 1
ATOM 653 C C . LYS A 1 82 ? -10.708 3.221 13.803 1.00 97.06 82 LYS A C 1
ATOM 655 O O . LYS A 1 82 ? -11.143 2.306 14.496 1.00 97.06 82 LYS A O 1
ATOM 660 N N . SER A 1 83 ? -10.210 4.345 14.317 1.00 97.50 83 SER A N 1
ATOM 661 C CA . SER A 1 83 ? -10.234 4.621 15.759 1.00 97.50 83 SER A CA 1
ATOM 662 C C . SER A 1 83 ? -11.671 4.756 16.261 1.00 97.50 83 SER A C 1
ATOM 664 O O . SER A 1 83 ? -12.042 4.121 17.244 1.00 97.50 83 SER A O 1
ATOM 666 N N . ASN A 1 84 ? -12.507 5.506 15.537 1.00 98.12 84 ASN A N 1
ATOM 667 C CA . ASN A 1 84 ? -13.925 5.629 15.864 1.00 98.12 84 ASN A CA 1
ATOM 668 C C . ASN A 1 84 ? -14.661 4.284 15.736 1.00 98.12 84 ASN A C 1
ATOM 670 O O . ASN A 1 84 ? -15.375 3.864 16.642 1.00 98.12 84 ASN A O 1
ATOM 674 N N . TYR A 1 85 ? -14.416 3.556 14.646 1.00 97.44 85 TYR A N 1
ATOM 675 C CA . TYR A 1 85 ? -14.990 2.234 14.407 1.00 97.44 85 TYR A CA 1
ATOM 676 C C . TYR A 1 85 ? -14.614 1.227 15.502 1.00 97.44 85 TYR A C 1
ATOM 678 O O . TYR A 1 85 ? -15.429 0.392 15.889 1.00 97.44 85 TYR A O 1
ATOM 686 N N . PHE A 1 86 ? -13.392 1.313 16.035 1.00 98.00 86 PHE A N 1
ATOM 687 C CA . PHE A 1 86 ? -12.971 0.507 17.175 1.00 98.00 86 PHE A CA 1
ATOM 688 C C . PHE A 1 86 ? -13.811 0.805 18.424 1.00 98.00 86 PHE A C 1
ATOM 690 O O . PHE A 1 86 ? -14.292 -0.137 19.049 1.00 98.00 86 PHE A O 1
ATOM 697 N N . TYR A 1 87 ? -14.050 2.077 18.759 1.00 97.56 87 TYR A N 1
ATOM 698 C CA . TYR A 1 87 ? -14.907 2.434 19.897 1.00 97.56 87 TYR A CA 1
ATOM 699 C C . TYR A 1 87 ? -16.348 1.954 19.719 1.00 97.56 87 TYR A C 1
ATOM 701 O O . TYR A 1 87 ? -16.919 1.378 20.643 1.00 97.56 87 TYR A O 1
ATOM 709 N N . GLU A 1 88 ? -16.904 2.098 18.519 1.00 98.06 88 GLU A N 1
ATOM 710 C CA . GLU A 1 88 ? -18.226 1.559 18.192 1.00 98.06 88 GLU A CA 1
ATOM 711 C C . GLU A 1 88 ? -18.290 0.039 18.366 1.00 98.06 88 GLU A C 1
ATOM 713 O O . GLU A 1 88 ? -19.280 -0.496 18.865 1.00 98.06 88 GLU A O 1
ATOM 718 N N . ASN A 1 89 ? -17.226 -0.677 17.999 1.00 97.31 89 ASN A N 1
ATOM 719 C CA . ASN A 1 89 ? -17.160 -2.117 18.221 1.00 97.31 89 ASN A CA 1
ATOM 720 C C . ASN A 1 89 ? -17.103 -2.460 19.709 1.00 97.31 89 ASN A C 1
ATOM 722 O O . ASN A 1 89 ? -17.829 -3.357 20.121 1.00 97.31 89 ASN A O 1
ATOM 726 N N . VAL A 1 90 ? -16.329 -1.726 20.516 1.00 97.38 90 VAL A N 1
ATOM 727 C CA . VAL A 1 90 ? -16.291 -1.916 21.977 1.00 97.38 90 VAL A CA 1
ATOM 728 C C . VAL A 1 90 ? -17.679 -1.735 22.587 1.00 97.38 90 VAL A C 1
ATOM 730 O O . VAL A 1 90 ? -18.097 -2.568 23.385 1.00 97.38 90 VAL A O 1
ATOM 733 N N . ILE A 1 91 ? -18.417 -0.695 22.188 1.00 97.56 91 ILE A N 1
ATOM 734 C CA . ILE A 1 91 ? -19.789 -0.461 22.664 1.00 97.56 91 ILE A CA 1
ATOM 735 C C . ILE A 1 91 ? -20.703 -1.624 22.259 1.00 97.56 91 ILE A C 1
ATOM 737 O O . ILE A 1 91 ? -21.450 -2.143 23.087 1.00 97.56 91 ILE A O 1
ATOM 741 N N . LYS A 1 92 ? -20.620 -2.080 21.003 1.00 97.12 92 LYS A N 1
ATOM 742 C CA . LYS A 1 92 ? -21.425 -3.205 20.495 1.00 97.12 92 LYS A CA 1
ATOM 743 C C . LYS A 1 92 ? -21.121 -4.526 21.194 1.00 97.12 92 LYS A C 1
ATOM 745 O O . LYS A 1 92 ? -22.019 -5.350 21.331 1.00 97.12 92 LYS A O 1
ATOM 750 N N . THR A 1 93 ? -19.879 -4.737 21.620 1.00 96.81 93 THR A N 1
ATOM 751 C CA . THR A 1 93 ? -19.444 -5.962 22.300 1.00 96.81 93 THR A CA 1
ATOM 752 C C . THR A 1 93 ? -19.368 -5.813 23.815 1.00 96.81 93 THR A C 1
ATOM 754 O O . THR A 1 93 ? -18.869 -6.716 24.473 1.00 96.81 93 THR A O 1
ATOM 757 N N . ALA A 1 94 ? -19.862 -4.713 24.391 1.00 95.75 94 ALA A N 1
ATOM 758 C CA . ALA A 1 94 ? -19.719 -4.421 25.820 1.00 95.75 94 ALA A CA 1
ATOM 759 C C . ALA A 1 94 ? -20.415 -5.443 26.739 1.00 95.75 94 ALA A C 1
ATOM 761 O O . ALA A 1 94 ? -20.097 -5.521 27.921 1.00 95.75 94 ALA A O 1
ATOM 762 N N . SER A 1 95 ? -21.377 -6.203 26.210 1.00 95.38 95 SER A N 1
ATOM 763 C CA . SER A 1 95 ? -22.093 -7.265 26.924 1.00 95.38 95 SER A CA 1
ATOM 764 C C . SER A 1 95 ? -21.533 -8.667 26.676 1.00 95.38 95 SER A C 1
ATOM 766 O O . SER A 1 95 ? -22.023 -9.623 27.281 1.00 95.38 95 SER A O 1
ATOM 768 N N . LEU A 1 96 ? -20.557 -8.813 25.775 1.00 91.19 96 LEU A N 1
ATOM 769 C CA . LEU A 1 96 ? -19.901 -10.094 25.551 1.00 91.19 96 LEU A CA 1
ATOM 770 C C . LEU A 1 96 ? -18.910 -10.373 26.6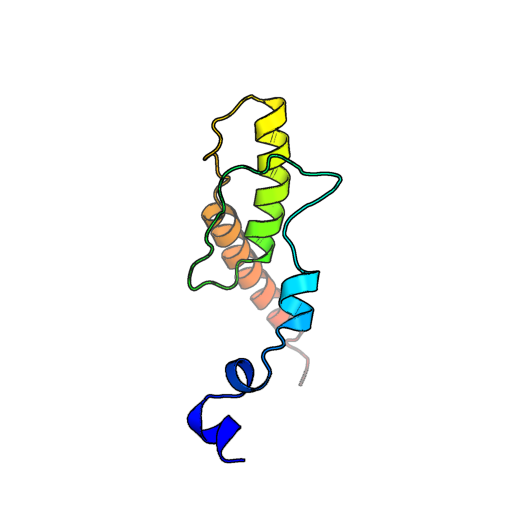99 1.00 91.19 96 LEU A C 1
ATOM 772 O O . LEU A 1 96 ? -18.346 -9.417 27.235 1.00 91.19 96 LEU A O 1
ATOM 776 N N . PRO A 1 97 ? -18.739 -11.648 27.100 1.00 76.00 97 PRO A N 1
ATOM 777 C CA . PRO A 1 97 ? -17.804 -12.030 28.157 1.00 76.00 97 PRO A CA 1
ATOM 778 C C . PRO A 1 97 ? -16.350 -11.662 27.848 1.00 76.00 97 PRO A C 1
ATOM 780 O O . PRO A 1 97 ? -15.964 -11.719 26.656 1.00 76.00 97 PRO A O 1
#

Radius of gyration: 21.64 Å; Cα contacts (8 Å, |Δi|>4): 36; chains: 1; bounding box: 47×44×53 Å

Mean predicted aligned error: 5.52 Å

Solvent-accessible surface area (backbone atoms only — not comparable to full-atom values): 6225 Å² total; per-residue (Å²): 108,74,62,41,78,74,57,35,64,68,71,62,67,64,54,72,70,60,55,68,74,60,62,95,76,65,98,76,79,75,93,66,62,66,87,84,80,73,70,101,51,97,45,63,70,55,54,53,56,43,49,61,51,40,45,53,48,32,73,74,69,69,51,62,66,80,66,76,68,68,63,64,61,57,48,51,52,52,54,53,51,51,53,53,50,49,53,54,48,50,64,74,48,65,84,57,135

InterPro domains:
  IPR000169 Cysteine peptidase, cysteine active site [PS00139] (38-49)
  IPR004134 Peptidase C1B, bleomycin hydrolase [PF03051] (2-95)
  IPR004134 Peptidase C1B, bleomycin hydrolase [PTHR10363] (4-94)
  IPR038765 Papain-like cysteine peptidase superfamily [SSF54001] (3-96)

Sequence (97 aa):
ERAVSKNGILATSADFHSEVNMDPVFSIDLDTGDVANQKQSGRCWMFAALNTMRHDLKNRFGVAKDFELSQSYTFFWDKLEKSNYFYENVIKTASLP